Protein AF-A0A967NLH5-F1 (afdb_monomer)

pLDDT: mean 71.7, std 21.68, range [37.81, 95.25]

Foldseek 3Di:
DLPDPLSVLLVVLCVVLVHDSLVLLQVLCCVVVVDGDDSVVSVVQVVVCVVPVDHPPSSVVSSVVSVPDDPDPDDPPPSPPPPDDPPVVVVSVVVVVVVPPDDPDPPPDDDDDDDDD

Mean predicted aligned error: 14.58 Å

Structure (mmCIF, N/CA/C/O backbone):
data_AF-A0A967NLH5-F1
#
_entry.id   AF-A0A967NLH5-F1
#
loop_
_atom_site.group_PDB
_atom_site.id
_atom_site.type_symbol
_atom_site.label_atom_id
_atom_site.label_alt_id
_atom_site.label_comp_id
_atom_site.label_asym_id
_atom_site.label_entity_id
_atom_site.label_seq_id
_atom_site.pdbx_PDB_ins_code
_atom_site.Cartn_x
_atom_site.Cartn_y
_atom_site.Cartn_z
_atom_site.occupancy
_atom_site.B_iso_or_equiv
_atom_site.auth_seq_id
_atom_site.auth_comp_id
_atom_site.auth_asym_id
_atom_site.auth_atom_id
_atom_site.pdbx_PDB_model_num
ATOM 1 N N . MET A 1 1 ? -9.571 12.000 7.248 1.00 46.59 1 MET A N 1
ATOM 2 C CA . MET A 1 1 ? -10.353 12.172 6.001 1.00 46.59 1 MET A CA 1
ATOM 3 C C . MET A 1 1 ? -9.774 11.227 4.953 1.00 46.59 1 MET A C 1
ATOM 5 O O . MET A 1 1 ? -8.750 11.539 4.362 1.00 46.59 1 MET A O 1
ATOM 9 N N . TYR A 1 2 ? -10.350 10.031 4.809 1.00 51.06 2 TYR A N 1
ATOM 10 C CA . TYR A 1 2 ? -9.877 9.016 3.863 1.00 51.06 2 TYR A CA 1
ATOM 11 C C . TYR A 1 2 ? -10.188 9.467 2.432 1.00 51.06 2 TYR A C 1
ATOM 13 O O . TYR A 1 2 ? -11.354 9.648 2.089 1.00 51.06 2 TYR A O 1
ATOM 21 N N . ARG A 1 3 ? -9.151 9.705 1.623 1.00 64.62 3 ARG A N 1
ATOM 22 C CA . ARG A 1 3 ? -9.266 10.368 0.310 1.00 64.62 3 ARG A CA 1
ATOM 23 C C . ARG A 1 3 ? -9.940 9.524 -0.787 1.00 64.62 3 ARG A C 1
ATOM 25 O O . ARG A 1 3 ? -10.267 10.082 -1.827 1.00 64.62 3 ARG A O 1
ATOM 32 N N . SER A 1 4 ? -10.162 8.224 -0.578 1.00 82.81 4 SER A N 1
ATOM 33 C CA . SER A 1 4 ? -10.777 7.302 -1.548 1.00 82.81 4 SER A CA 1
ATOM 34 C C . SER A 1 4 ? -11.353 6.064 -0.846 1.00 82.81 4 SER A C 1
ATOM 36 O O . SER A 1 4 ? -10.850 5.672 0.209 1.00 82.81 4 SER A O 1
ATOM 38 N N . GLU A 1 5 ? -12.381 5.436 -1.427 1.00 88.19 5 GLU A N 1
ATOM 39 C CA . GLU A 1 5 ? -12.935 4.152 -0.954 1.00 88.19 5 GLU A CA 1
ATOM 40 C C . GLU A 1 5 ? -11.872 3.045 -0.943 1.00 88.19 5 GLU A C 1
ATOM 42 O O . GLU A 1 5 ? -11.814 2.249 -0.008 1.00 88.19 5 GLU A O 1
ATOM 47 N N . ASP A 1 6 ? -10.960 3.058 -1.919 1.00 90.69 6 ASP A N 1
ATOM 48 C CA . ASP A 1 6 ? -9.840 2.116 -1.965 1.00 90.69 6 ASP A CA 1
ATOM 49 C C . ASP A 1 6 ? -8.918 2.296 -0.745 1.00 90.69 6 ASP A C 1
ATOM 51 O O . ASP A 1 6 ? -8.533 1.318 -0.110 1.00 90.69 6 ASP A O 1
ATOM 55 N N . THR A 1 7 ? -8.614 3.544 -0.370 1.00 90.94 7 THR A N 1
ATOM 56 C CA . THR A 1 7 ? -7.789 3.860 0.810 1.00 90.94 7 THR A CA 1
ATOM 57 C C . THR A 1 7 ? -8.458 3.403 2.103 1.00 90.94 7 THR A C 1
ATOM 59 O O . THR A 1 7 ? -7.785 2.861 2.975 1.00 90.94 7 THR A O 1
ATOM 62 N N . LYS A 1 8 ? -9.783 3.569 2.233 1.00 91.62 8 LYS A N 1
ATOM 63 C CA . LYS A 1 8 ? -10.532 3.045 3.390 1.00 91.62 8 LYS A CA 1
ATOM 64 C C . LYS A 1 8 ? -10.427 1.527 3.470 1.00 91.62 8 LYS A C 1
ATOM 66 O O . LYS A 1 8 ? -10.109 1.000 4.529 1.00 91.62 8 LYS A O 1
ATOM 71 N N . ALA A 1 9 ? -10.666 0.834 2.357 1.00 92.00 9 ALA A N 1
ATOM 72 C CA . ALA A 1 9 ? -10.634 -0.622 2.319 1.00 92.00 9 ALA A CA 1
ATOM 73 C C . ALA A 1 9 ? -9.243 -1.173 2.666 1.00 92.00 9 ALA A C 1
ATOM 75 O O . ALA A 1 9 ? -9.140 -2.133 3.427 1.00 92.00 9 ALA A O 1
ATOM 76 N N . ILE A 1 10 ? -8.176 -0.553 2.151 1.00 93.81 10 ILE A N 1
ATOM 77 C CA . ILE A 1 10 ? -6.794 -0.944 2.464 1.00 93.81 10 ILE A CA 1
ATOM 78 C C . ILE A 1 10 ? -6.499 -0.752 3.949 1.00 93.81 10 ILE A C 1
ATOM 80 O O . ILE A 1 10 ? -5.998 -1.676 4.579 1.00 93.81 10 ILE A O 1
ATOM 84 N N . LEU A 1 11 ? -6.843 0.403 4.519 1.00 92.56 11 LEU A N 1
ATOM 85 C CA . LEU A 1 11 ? -6.569 0.701 5.925 1.00 92.56 11 LEU A CA 1
ATOM 86 C C . LEU A 1 11 ? -7.369 -0.188 6.886 1.00 92.56 11 LEU A C 1
ATOM 88 O O . LEU A 1 11 ? -6.801 -0.706 7.840 1.00 92.56 11 LEU A O 1
ATOM 92 N N . LEU A 1 12 ? -8.642 -0.462 6.591 1.00 91.25 12 LEU A N 1
ATOM 93 C CA . LEU A 1 12 ? -9.435 -1.426 7.363 1.00 91.25 12 LEU A CA 1
ATOM 94 C C . LEU A 1 12 ? -8.862 -2.846 7.265 1.00 91.25 12 LEU A C 1
ATOM 96 O O . LEU A 1 12 ? -8.849 -3.585 8.245 1.00 91.25 12 LEU A O 1
ATOM 100 N N . THR A 1 13 ? -8.368 -3.233 6.087 1.00 93.00 13 THR A N 1
ATOM 101 C CA . THR A 1 13 ? -7.714 -4.536 5.894 1.00 93.00 13 THR A CA 1
ATOM 102 C C . THR A 1 13 ? -6.399 -4.609 6.672 1.00 93.00 13 THR A C 1
ATOM 104 O O . THR A 1 13 ? -6.125 -5.618 7.317 1.00 93.00 13 THR A O 1
ATOM 107 N N . ALA A 1 14 ? -5.608 -3.535 6.648 1.00 93.00 14 ALA A N 1
ATOM 108 C CA . ALA A 1 14 ? -4.361 -3.390 7.390 1.00 93.00 14 ALA A CA 1
ATOM 109 C C . ALA A 1 14 ? -4.594 -3.524 8.905 1.00 93.00 14 ALA A C 1
ATOM 111 O O . ALA A 1 14 ? -3.966 -4.365 9.547 1.00 93.00 14 ALA A O 1
ATOM 112 N N . GLU A 1 15 ? -5.572 -2.796 9.457 1.00 91.69 15 GLU A N 1
ATOM 113 C CA . GLU A 1 15 ? -5.989 -2.932 10.861 1.00 91.69 15 GLU A CA 1
ATOM 114 C C . GLU A 1 15 ? -6.453 -4.354 11.189 1.00 91.69 15 GLU A C 1
ATOM 116 O O . GLU A 1 15 ? -5.995 -4.943 12.168 1.00 91.69 15 GLU A O 1
ATOM 121 N N . ARG A 1 16 ? -7.323 -4.935 10.354 1.00 89.62 16 ARG A N 1
ATOM 122 C CA . ARG A 1 16 ? -7.872 -6.281 10.572 1.00 89.62 16 ARG A CA 1
ATOM 123 C C . ARG A 1 16 ? -6.788 -7.360 10.606 1.00 89.62 16 ARG A C 1
ATOM 125 O O . ARG A 1 16 ? -6.890 -8.306 11.386 1.00 89.62 16 ARG A O 1
ATOM 132 N N . LEU A 1 17 ? -5.769 -7.236 9.758 1.00 88.88 17 LEU A N 1
ATOM 133 C CA . LEU A 1 17 ? -4.671 -8.200 9.665 1.00 88.88 17 LEU A CA 1
ATOM 134 C C . LEU A 1 17 ? -3.497 -7.880 10.603 1.00 88.88 17 LEU A C 1
ATOM 136 O O . LEU A 1 17 ? -2.624 -8.730 10.778 1.00 88.88 17 LEU A O 1
ATOM 140 N N . GLY A 1 18 ? -3.472 -6.692 11.216 1.00 90.50 18 GLY A N 1
ATOM 141 C CA . GLY A 1 18 ? -2.339 -6.215 12.010 1.00 90.50 18 GLY A CA 1
ATOM 142 C C . GLY A 1 18 ? -1.083 -5.991 11.163 1.00 90.50 18 GLY A C 1
ATOM 143 O O . GLY A 1 18 ? 0.013 -6.333 11.597 1.00 90.50 18 GLY A O 1
ATOM 144 N N . MET A 1 19 ? -1.258 -5.479 9.943 1.00 92.00 19 MET A N 1
ATOM 145 C CA . MET A 1 19 ? -0.201 -5.244 8.954 1.00 92.00 19 MET A CA 1
ATOM 146 C C . MET A 1 19 ? -0.192 -3.776 8.518 1.00 92.00 19 MET A C 1
ATOM 148 O O . MET A 1 19 ? -1.176 -3.062 8.689 1.00 92.00 19 MET A O 1
ATOM 152 N N . SER A 1 20 ? 0.899 -3.319 7.914 1.00 92.06 20 SER A N 1
ATOM 153 C CA . SER A 1 20 ? 0.976 -2.019 7.239 1.00 92.06 20 SER A CA 1
ATOM 154 C C . SER A 1 20 ? 0.267 -2.028 5.875 1.00 92.06 20 SER A C 1
ATOM 156 O O . SER A 1 20 ? 0.068 -3.075 5.257 1.00 92.06 20 SER A O 1
ATOM 158 N N . GLU A 1 21 ? -0.064 -0.846 5.339 1.00 92.25 21 GLU A N 1
ATOM 159 C CA . GLU A 1 21 ? -0.652 -0.729 3.991 1.00 92.25 21 GLU A CA 1
ATOM 160 C C . GLU A 1 21 ? 0.250 -1.346 2.908 1.00 92.25 21 GLU A C 1
ATOM 162 O O . GLU A 1 21 ? -0.236 -1.973 1.969 1.00 92.25 21 GLU A O 1
ATOM 167 N N . PHE A 1 22 ? 1.572 -1.210 3.043 1.00 92.81 22 PHE A N 1
ATOM 168 C CA . PHE A 1 22 ? 2.523 -1.798 2.100 1.00 92.81 22 PHE A CA 1
ATOM 169 C C . PHE A 1 22 ? 2.524 -3.333 2.1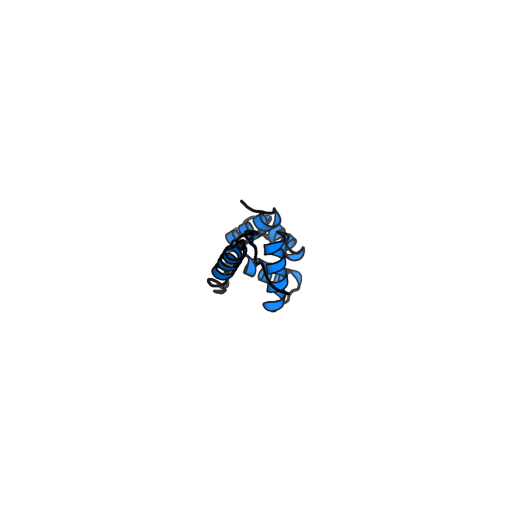69 1.00 92.81 22 PHE A C 1
ATOM 171 O O . PHE A 1 22 ? 2.600 -4.020 1.148 1.00 92.81 22 PHE A O 1
ATOM 178 N N . GLU A 1 23 ? 2.379 -3.895 3.366 1.00 92.81 23 GLU A N 1
ATOM 179 C CA . GLU A 1 23 ? 2.259 -5.340 3.553 1.00 92.81 23 GLU A CA 1
ATOM 180 C C . GLU A 1 23 ? 0.947 -5.888 2.999 1.00 92.81 23 GLU A C 1
ATOM 182 O O . GLU A 1 23 ? 0.955 -6.982 2.438 1.00 92.81 23 GLU A O 1
ATOM 187 N N . VAL A 1 24 ? -0.145 -5.115 3.037 1.00 94.31 24 VAL A N 1
ATOM 188 C CA . VAL A 1 24 ? -1.387 -5.468 2.327 1.00 94.31 24 VAL A CA 1
ATOM 189 C C . VAL A 1 24 ? -1.130 -5.601 0.823 1.00 94.31 24 VAL A C 1
ATOM 191 O O . VAL A 1 24 ? -1.619 -6.545 0.205 1.00 94.31 24 VAL A O 1
ATOM 194 N N . PHE A 1 25 ? -0.312 -4.729 0.223 1.00 95.06 25 PHE A N 1
ATOM 195 C CA . PHE A 1 25 ? 0.081 -4.864 -1.187 1.00 95.06 25 PHE A CA 1
ATOM 196 C C . PHE A 1 25 ? 0.924 -6.126 -1.418 1.00 95.06 25 PHE A C 1
ATOM 198 O O . PHE A 1 25 ? 0.689 -6.864 -2.372 1.00 95.06 25 PHE A O 1
ATOM 205 N N . SER A 1 26 ? 1.877 -6.423 -0.539 1.00 93.56 26 SER A N 1
ATOM 206 C CA . SER A 1 26 ? 2.680 -7.648 -0.644 1.00 93.56 26 SER A CA 1
ATOM 207 C C . SER A 1 26 ? 1.824 -8.919 -0.519 1.00 93.56 26 SER A C 1
ATOM 209 O O . SER A 1 26 ? 1.939 -9.843 -1.331 1.00 93.56 26 SER A O 1
ATOM 211 N N . ALA A 1 27 ? 0.906 -8.943 0.449 1.00 92.06 27 ALA A N 1
ATOM 212 C CA . ALA A 1 27 ? -0.016 -10.048 0.682 1.00 92.06 27 ALA A CA 1
ATOM 213 C C . ALA A 1 27 ? -0.981 -10.238 -0.495 1.00 92.06 27 ALA A C 1
ATOM 215 O O . ALA A 1 27 ? -1.133 -11.361 -0.980 1.00 92.06 27 ALA A O 1
ATOM 216 N N . ALA A 1 28 ? -1.564 -9.149 -0.999 1.00 94.00 28 ALA A N 1
ATOM 217 C CA . ALA A 1 28 ? -2.458 -9.177 -2.148 1.00 94.00 28 ALA A CA 1
ATOM 218 C C . ALA A 1 28 ? -1.741 -9.638 -3.426 1.00 94.00 28 ALA A C 1
ATOM 220 O O . ALA A 1 28 ? -2.297 -10.432 -4.183 1.00 94.00 28 ALA A O 1
ATOM 221 N N . TYR A 1 29 ? -0.495 -9.206 -3.647 1.00 93.50 29 TYR A N 1
ATOM 222 C CA . TYR A 1 29 ? 0.305 -9.665 -4.784 1.00 93.50 29 TYR A CA 1
ATOM 223 C C . TYR A 1 29 ? 0.559 -11.170 -4.705 1.00 93.50 29 TYR A C 1
ATOM 225 O O . TYR A 1 29 ? 0.326 -11.888 -5.674 1.00 93.50 29 TYR A O 1
ATOM 233 N N . ARG A 1 30 ? 0.971 -11.669 -3.534 1.00 90.50 30 ARG A N 1
ATOM 234 C CA . ARG A 1 30 ? 1.198 -13.105 -3.327 1.00 90.50 30 ARG A CA 1
ATOM 235 C C . ARG A 1 30 ? -0.080 -13.923 -3.488 1.00 90.50 30 ARG A C 1
ATOM 237 O O . ARG A 1 30 ? -0.029 -15.008 -4.054 1.00 90.50 30 ARG A O 1
ATOM 244 N N . ALA A 1 31 ? -1.210 -13.416 -3.003 1.00 89.19 31 ALA A N 1
ATOM 245 C CA . ALA A 1 31 ? -2.503 -14.078 -3.150 1.00 89.19 31 ALA A CA 1
ATOM 246 C C . ALA A 1 31 ? -2.958 -14.146 -4.616 1.00 89.19 31 ALA A C 1
ATOM 248 O O . ALA A 1 31 ? -3.592 -15.119 -5.007 1.00 89.19 31 ALA A O 1
ATOM 249 N N . TRP A 1 32 ? -2.626 -13.130 -5.418 1.00 90.62 32 TRP A N 1
ATOM 250 C CA . TRP A 1 32 ? -3.057 -13.036 -6.811 1.00 90.62 32 TRP A CA 1
ATOM 251 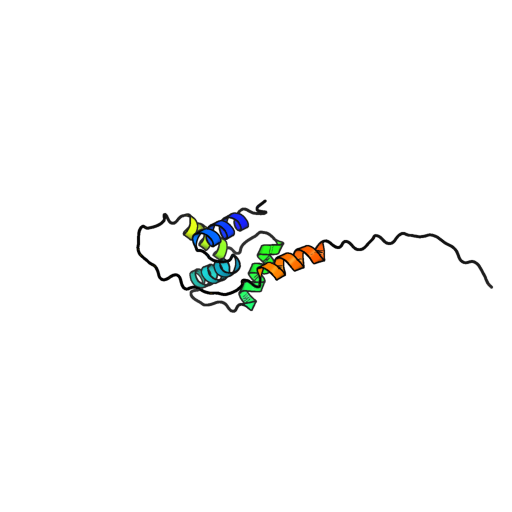C C . TRP A 1 32 ? -2.135 -13.767 -7.793 1.00 90.62 32 TRP A C 1
ATOM 253 O O . TRP A 1 32 ? -2.606 -14.459 -8.689 1.00 90.62 32 TRP A O 1
ATOM 263 N N . PHE A 1 33 ? -0.822 -13.592 -7.650 1.00 88.00 33 PHE A N 1
ATOM 264 C CA . PHE A 1 33 ? 0.179 -14.117 -8.584 1.00 88.00 33 PHE A CA 1
ATOM 265 C C . PHE A 1 33 ? 0.833 -15.415 -8.102 1.00 88.00 33 PHE A C 1
ATOM 267 O O . PHE A 1 33 ? 1.644 -15.980 -8.822 1.00 88.00 33 PHE A O 1
ATOM 274 N N . HIS A 1 34 ? 0.516 -15.878 -6.887 1.00 87.75 34 HIS A N 1
ATOM 275 C CA . HIS A 1 34 ? 1.148 -17.036 -6.240 1.00 87.75 34 HIS A CA 1
ATOM 276 C C . HIS A 1 34 ? 2.677 -16.923 -6.086 1.00 87.75 34 HIS A C 1
ATOM 278 O O . HIS A 1 34 ? 3.361 -17.907 -5.814 1.00 87.75 34 HIS A O 1
ATOM 284 N N . GLU A 1 35 ? 3.213 -15.704 -6.180 1.00 85.94 35 GLU A N 1
ATOM 285 C CA . GLU A 1 35 ? 4.642 -15.406 -6.132 1.00 85.94 35 GLU A CA 1
ATOM 286 C C . GLU A 1 35 ? 4.955 -14.302 -5.119 1.00 85.94 35 GLU A C 1
ATOM 288 O O . GLU A 1 35 ? 4.127 -13.440 -4.812 1.00 85.94 35 GLU A O 1
ATOM 293 N N . ARG A 1 36 ? 6.187 -14.296 -4.598 1.00 85.38 36 ARG A N 1
ATOM 294 C CA . ARG A 1 36 ? 6.679 -13.175 -3.790 1.00 85.38 36 ARG A CA 1
ATOM 295 C C . ARG A 1 36 ? 7.168 -12.076 -4.723 1.00 85.38 36 ARG A C 1
ATOM 297 O O . ARG A 1 36 ? 8.114 -12.281 -5.475 1.00 85.38 36 ARG A O 1
ATOM 304 N N . ALA A 1 37 ? 6.554 -10.903 -4.640 1.00 83.31 37 ALA A N 1
ATOM 305 C CA . ALA A 1 37 ? 7.003 -9.757 -5.412 1.00 83.31 37 ALA A CA 1
ATOM 306 C C . ALA A 1 37 ? 8.362 -9.234 -4.914 1.00 83.31 37 ALA A C 1
ATOM 308 O O . ALA A 1 37 ? 8.636 -9.209 -3.712 1.00 83.31 37 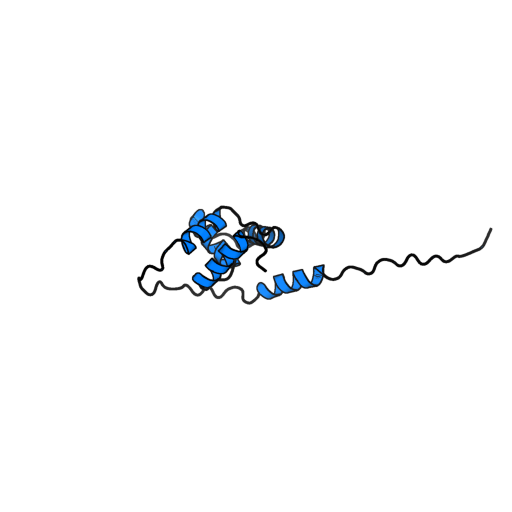ALA A O 1
ATOM 309 N N . ALA A 1 38 ? 9.171 -8.723 -5.842 1.00 84.19 38 ALA A N 1
ATOM 310 C CA . ALA A 1 38 ? 10.316 -7.888 -5.501 1.00 84.19 38 ALA A CA 1
ATOM 311 C C . ALA A 1 38 ? 9.836 -6.530 -4.954 1.00 84.19 38 ALA A C 1
ATOM 313 O O . ALA A 1 38 ? 8.953 -5.900 -5.543 1.00 84.19 38 ALA A O 1
ATOM 314 N N . THR A 1 39 ? 10.453 -6.043 -3.873 1.00 82.88 39 THR A N 1
ATOM 315 C CA . THR A 1 39 ? 10.067 -4.792 -3.190 1.00 82.88 39 THR A CA 1
ATOM 316 C C . THR A 1 39 ? 9.971 -3.603 -4.147 1.00 82.88 39 THR A C 1
ATOM 318 O O . THR A 1 39 ? 8.961 -2.906 -4.146 1.00 82.88 39 THR A O 1
ATOM 321 N N . ALA A 1 40 ? 10.951 -3.437 -5.042 1.00 82.25 40 ALA A N 1
ATOM 322 C CA . ALA A 1 40 ? 10.971 -2.349 -6.025 1.00 82.25 40 ALA A CA 1
ATOM 323 C C . ALA A 1 40 ? 9.764 -2.370 -6.984 1.00 82.25 40 ALA A C 1
ATOM 325 O O . ALA A 1 40 ? 9.284 -1.326 -7.426 1.00 82.25 40 ALA A O 1
ATOM 326 N N . SER A 1 41 ? 9.240 -3.560 -7.301 1.00 86.12 41 SER A N 1
ATOM 327 C CA . SER A 1 41 ? 8.054 -3.687 -8.155 1.00 86.12 41 SER A CA 1
ATOM 328 C C . SER A 1 41 ? 6.787 -3.266 -7.411 1.00 86.12 41 SER A C 1
ATOM 330 O O . SER A 1 41 ? 5.947 -2.575 -7.985 1.00 86.12 41 SER A O 1
ATOM 332 N N . LEU A 1 42 ? 6.661 -3.632 -6.131 1.00 90.94 42 LEU A N 1
ATOM 333 C CA . LEU A 1 42 ? 5.533 -3.222 -5.287 1.00 90.94 42 LEU A CA 1
ATOM 334 C C . LEU A 1 42 ? 5.547 -1.730 -4.983 1.00 90.94 42 LEU A C 1
ATOM 336 O O . LEU A 1 42 ? 4.492 -1.099 -5.021 1.00 90.94 42 LEU A O 1
ATOM 340 N N . GLU A 1 43 ? 6.726 -1.163 -4.741 1.00 91.50 43 GLU A N 1
ATOM 341 C CA . GLU A 1 43 ? 6.897 0.259 -4.456 1.00 91.50 43 GLU A CA 1
ATOM 342 C C . GLU A 1 43 ? 6.321 1.128 -5.576 1.00 91.50 43 GLU A C 1
ATOM 344 O O . GLU A 1 43 ? 5.575 2.066 -5.302 1.00 91.50 43 GLU A O 1
ATOM 349 N N . ARG A 1 44 ? 6.543 0.758 -6.844 1.00 91.31 44 ARG A N 1
ATOM 350 C CA . ARG A 1 44 ? 5.949 1.468 -7.987 1.00 91.31 44 ARG A CA 1
ATOM 351 C C . ARG A 1 44 ? 4.420 1.533 -7.906 1.00 91.31 44 ARG A C 1
ATOM 353 O O . ARG A 1 44 ? 3.839 2.588 -8.165 1.00 91.31 44 ARG A O 1
ATOM 360 N N . TYR A 1 45 ? 3.763 0.424 -7.564 1.00 93.19 45 TYR A N 1
ATOM 361 C CA . TYR A 1 45 ? 2.305 0.388 -7.417 1.00 93.19 45 TYR A CA 1
ATOM 362 C C . TYR A 1 45 ? 1.837 1.151 -6.179 1.00 93.19 45 TYR A C 1
ATOM 364 O O . TYR A 1 45 ? 0.828 1.852 -6.236 1.00 93.19 45 TYR A O 1
ATOM 372 N N . PHE A 1 46 ? 2.576 1.034 -5.078 1.00 92.12 46 PHE A N 1
ATOM 373 C CA . PHE A 1 46 ? 2.247 1.675 -3.814 1.00 92.12 46 PHE A CA 1
ATOM 374 C C . PHE A 1 46 ? 2.362 3.200 -3.900 1.00 92.12 46 PHE A C 1
ATOM 376 O O . PHE A 1 46 ? 1.427 3.910 -3.543 1.00 92.12 46 PHE A O 1
ATOM 383 N N . VAL A 1 47 ? 3.446 3.718 -4.481 1.00 91.69 47 VAL A N 1
ATOM 384 C C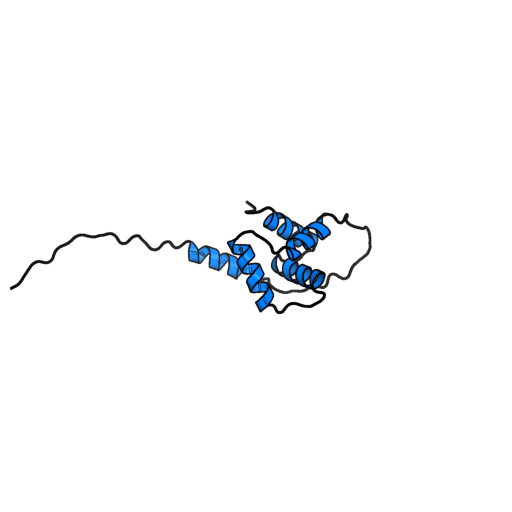A . VAL A 1 47 ? 3.625 5.154 -4.730 1.00 91.69 47 VAL A CA 1
ATOM 385 C C . VAL A 1 47 ? 2.521 5.682 -5.648 1.00 91.69 47 VAL A C 1
ATOM 387 O O . VAL A 1 47 ? 1.901 6.701 -5.343 1.00 91.69 47 VAL A O 1
ATOM 390 N N . ALA A 1 48 ? 2.200 4.971 -6.735 1.00 90.31 48 ALA A N 1
ATOM 391 C CA . ALA A 1 48 ? 1.093 5.354 -7.612 1.00 90.31 48 ALA A CA 1
ATOM 392 C C . ALA A 1 48 ? -0.255 5.403 -6.866 1.00 90.31 48 ALA A C 1
ATOM 394 O O . ALA A 1 48 ? -1.060 6.303 -7.119 1.00 90.31 48 ALA A O 1
ATOM 395 N N . TYR A 1 49 ? -0.486 4.480 -5.930 1.00 91.88 49 TYR A N 1
ATOM 396 C CA . TYR A 1 49 ? -1.647 4.500 -5.042 1.00 91.88 49 TYR A CA 1
ATOM 397 C C . TYR A 1 49 ? -1.642 5.724 -4.115 1.00 91.88 49 TYR A C 1
ATOM 399 O O . TYR A 1 49 ? -2.660 6.411 -4.048 1.00 91.88 49 TYR A O 1
ATOM 407 N N . LEU A 1 50 ? -0.520 6.055 -3.470 1.00 89.25 50 LEU A N 1
ATOM 408 C CA . LEU A 1 50 ? -0.426 7.212 -2.567 1.00 89.25 50 LEU A CA 1
ATOM 409 C C . LEU A 1 50 ? -0.750 8.536 -3.275 1.00 89.25 50 LEU A C 1
ATOM 411 O O . LEU A 1 50 ? -1.423 9.395 -2.704 1.00 89.25 50 LEU A O 1
ATOM 415 N N . PHE A 1 51 ? -0.312 8.695 -4.527 1.00 87.44 51 PHE A N 1
ATOM 416 C CA . PHE A 1 51 ? -0.582 9.905 -5.309 1.00 87.44 51 PHE A CA 1
ATOM 417 C C . PHE A 1 51 ? -2.020 9.980 -5.831 1.00 87.44 51 PHE A C 1
ATOM 419 O O . PHE A 1 51 ? -2.625 11.051 -5.809 1.00 87.44 51 PHE A O 1
ATOM 426 N N . ASN A 1 52 ? -2.572 8.863 -6.312 1.00 88.94 52 ASN A N 1
ATOM 427 C CA . ASN A 1 52 ? -3.852 8.866 -7.029 1.00 88.94 52 ASN A CA 1
ATOM 428 C C . ASN A 1 52 ? -5.047 8.416 -6.174 1.00 88.94 52 ASN A C 1
ATOM 430 O O . ASN A 1 52 ? -6.190 8.517 -6.620 1.00 88.94 52 ASN A O 1
ATOM 434 N N . GLY A 1 53 ? -4.804 7.865 -4.982 1.00 88.81 53 GLY A N 1
ATOM 435 C CA . GLY A 1 53 ? -5.826 7.258 -4.125 1.00 88.81 53 GLY A CA 1
ATOM 436 C C . GLY A 1 53 ? -6.522 6.046 -4.754 1.00 88.81 53 GLY A C 1
ATOM 437 O O . GLY A 1 53 ? -7.613 5.678 -4.325 1.00 88.81 53 GLY A O 1
ATOM 438 N N . ARG A 1 54 ? -5.944 5.447 -5.802 1.00 91.75 54 ARG A N 1
ATOM 439 C CA . ARG A 1 54 ? -6.514 4.298 -6.517 1.00 91.75 54 ARG A CA 1
ATOM 440 C C . ARG A 1 54 ? -5.617 3.092 -6.361 1.00 91.75 54 ARG A C 1
ATOM 442 O O . ARG A 1 54 ? -4.443 3.141 -6.726 1.00 91.75 54 ARG A O 1
ATOM 449 N N . ALA A 1 55 ? -6.187 2.018 -5.843 1.00 92.88 55 ALA A N 1
ATOM 450 C CA . ALA A 1 55 ? -5.467 0.776 -5.658 1.00 92.88 55 ALA A CA 1
ATOM 451 C C . ALA A 1 55 ? -5.517 -0.079 -6.939 1.00 92.88 55 ALA A C 1
ATOM 453 O O . ALA A 1 55 ? -6.516 -0.052 -7.669 1.00 92.88 55 ALA A O 1
ATOM 454 N N . PRO A 1 56 ? -4.471 -0.868 -7.232 1.00 93.50 56 PRO A N 1
ATOM 455 C CA . PRO A 1 56 ? -4.525 -1.872 -8.289 1.00 93.50 56 PRO A CA 1
ATOM 456 C C . PRO A 1 56 ? -5.679 -2.863 -8.086 1.00 93.50 56 PRO A C 1
ATOM 458 O O . PRO A 1 56 ? -6.066 -3.163 -6.957 1.00 93.50 56 PRO A O 1
ATOM 461 N N . PHE A 1 57 ? -6.210 -3.421 -9.178 1.00 93.25 57 PHE A N 1
ATOM 462 C CA . PHE A 1 57 ? -7.374 -4.316 -9.127 1.00 93.25 57 PHE A CA 1
ATOM 463 C C . PHE A 1 57 ? -7.166 -5.532 -8.207 1.00 93.25 57 PHE A C 1
ATOM 465 O O . PHE A 1 57 ? -8.094 -5.920 -7.504 1.00 93.25 57 PHE A O 1
ATOM 472 N N . TRP A 1 58 ? -5.953 -6.090 -8.163 1.00 93.12 58 TRP A N 1
ATOM 473 C CA . TRP A 1 58 ? -5.609 -7.229 -7.310 1.00 93.12 58 TRP A CA 1
ATOM 474 C C . TRP A 1 58 ? -5.612 -6.858 -5.817 1.00 93.12 58 TRP A C 1
ATOM 476 O O . TRP A 1 58 ? -6.071 -7.652 -5.000 1.00 93.12 58 TRP A O 1
ATOM 486 N N . VAL A 1 59 ? -5.224 -5.625 -5.457 1.00 95.25 59 VAL A N 1
ATOM 487 C CA . VAL A 1 59 ? -5.365 -5.106 -4.082 1.00 95.25 59 VAL A CA 1
ATOM 488 C C . VAL A 1 59 ? -6.837 -4.952 -3.725 1.00 95.25 59 VAL A C 1
ATOM 490 O O . VAL A 1 59 ? -7.261 -5.408 -2.672 1.00 95.25 59 VAL A O 1
ATOM 493 N N . ARG A 1 60 ? -7.634 -4.348 -4.615 1.00 93.44 60 ARG A N 1
ATOM 494 C CA . ARG A 1 60 ? -9.075 -4.129 -4.388 1.00 93.44 60 ARG A CA 1
ATOM 495 C C . ARG A 1 60 ? -9.832 -5.445 -4.235 1.00 93.44 60 ARG A C 1
ATOM 497 O O . ARG A 1 60 ? -10.757 -5.543 -3.435 1.00 93.44 60 ARG A O 1
ATOM 504 N N . HIS A 1 61 ? -9.444 -6.454 -5.011 1.00 90.75 61 HIS A N 1
ATOM 505 C CA . HIS A 1 61 ? -9.988 -7.796 -4.877 1.00 90.75 61 HIS A CA 1
ATOM 506 C C . HIS A 1 61 ? -9.633 -8.397 -3.515 1.00 90.75 61 HIS A C 1
ATOM 508 O O . HIS A 1 61 ? -10.523 -8.870 -2.816 1.00 90.75 61 HIS A O 1
ATOM 514 N N . PHE A 1 62 ? -8.356 -8.332 -3.129 1.00 92.94 62 PHE A N 1
ATOM 515 C CA . PHE A 1 62 ? -7.876 -8.852 -1.853 1.00 92.94 62 PHE A CA 1
ATOM 516 C C . PHE A 1 62 ? -8.583 -8.205 -0.657 1.00 92.94 62 PHE A C 1
ATOM 518 O O . PHE A 1 62 ? -9.163 -8.918 0.155 1.00 92.94 62 PHE A O 1
ATOM 525 N N . THR A 1 63 ? -8.625 -6.871 -0.588 1.00 93.75 63 THR A N 1
ATOM 526 C CA . THR A 1 63 ? -9.278 -6.154 0.520 1.00 93.75 63 THR A CA 1
ATOM 527 C C . THR A 1 63 ? -10.766 -6.477 0.604 1.00 93.75 63 THR A C 1
ATOM 529 O O . THR A 1 63 ? -11.287 -6.700 1.692 1.00 93.75 63 THR A O 1
ATOM 532 N N . ARG A 1 64 ? -11.461 -6.585 -0.535 1.00 90.75 64 ARG A N 1
ATOM 533 C CA . ARG A 1 64 ? -12.870 -6.995 -0.557 1.00 90.75 64 ARG A CA 1
ATOM 534 C C . ARG A 1 64 ? -13.058 -8.409 -0.009 1.00 90.75 64 ARG A C 1
ATOM 536 O O . ARG A 1 64 ? -13.958 -8.607 0.796 1.00 90.75 64 ARG A O 1
ATOM 543 N N . SER A 1 65 ? -12.229 -9.369 -0.416 1.00 88.88 65 SER A N 1
ATOM 544 C CA . SER A 1 65 ? -12.312 -10.742 0.096 1.00 88.88 65 SER A CA 1
ATOM 545 C C . SER A 1 65 ? -12.033 -10.805 1.598 1.00 88.88 65 SER A C 1
ATOM 547 O O . SER A 1 65 ? -12.810 -11.408 2.328 1.00 88.88 65 SER A O 1
ATOM 549 N N . THR A 1 66 ? -10.991 -10.120 2.075 1.00 89.62 66 THR A N 1
ATOM 550 C CA . THR A 1 66 ? -10.622 -10.110 3.499 1.00 89.62 66 THR A CA 1
ATOM 551 C C . THR A 1 66 ? -11.656 -9.409 4.378 1.00 89.62 66 THR A C 1
ATOM 553 O O . THR A 1 66 ? -11.844 -9.793 5.528 1.00 89.62 66 THR A O 1
ATOM 556 N N . LEU A 1 67 ? -12.327 -8.371 3.871 1.00 88.19 67 LEU A N 1
ATOM 557 C CA . LEU A 1 67 ? -13.357 -7.652 4.625 1.00 88.19 67 LEU A CA 1
ATOM 558 C C . LEU A 1 67 ? -14.714 -8.367 4.615 1.00 88.19 67 LEU A C 1
ATOM 560 O O . LEU A 1 67 ? -15.454 -8.218 5.581 1.00 88.19 67 LEU A O 1
ATOM 564 N N . LEU A 1 68 ? -15.028 -9.128 3.560 1.00 85.69 68 LEU A N 1
ATOM 565 C CA . LEU A 1 68 ? -16.253 -9.936 3.465 1.00 85.69 68 LEU A CA 1
ATOM 566 C C . LEU A 1 68 ? -16.180 -11.246 4.250 1.00 85.69 68 LEU A C 1
ATOM 568 O O . LEU A 1 68 ? -17.221 -11.813 4.566 1.00 85.69 68 LEU A O 1
ATOM 572 N N . GLU A 1 69 ? -14.979 -11.746 4.536 1.00 75.38 69 GLU A N 1
ATOM 573 C CA . GLU A 1 69 ? -14.820 -12.900 5.411 1.00 75.38 69 GLU A CA 1
ATOM 574 C C . GLU A 1 69 ? -15.378 -12.535 6.793 1.00 75.38 69 GLU A C 1
ATOM 576 O O . GLU A 1 69 ? -14.929 -11.576 7.421 1.00 75.38 69 GLU A O 1
ATOM 581 N N . GLU A 1 70 ? -16.369 -13.272 7.285 1.00 56.06 70 GLU A N 1
ATOM 582 C CA . GLU A 1 70 ? -16.703 -13.250 8.710 1.00 56.06 70 GLU A CA 1
ATOM 583 C C . GLU A 1 70 ? -15.485 -13.792 9.474 1.00 56.06 70 GLU A C 1
ATOM 585 O O . GLU A 1 70 ? -14.770 -14.645 8.937 1.00 56.06 70 GLU A O 1
ATOM 590 N N . PRO A 1 71 ? -15.168 -13.302 10.685 1.00 51.69 71 PRO A N 1
ATOM 591 C CA . PRO A 1 71 ? -14.099 -13.890 11.477 1.00 51.69 71 PRO A CA 1
ATOM 592 C C . PRO A 1 71 ? -14.483 -15.339 11.801 1.00 51.69 71 PRO A C 1
ATOM 594 O O . PRO A 1 71 ? -15.197 -15.601 12.767 1.00 51.69 71 PRO A O 1
ATOM 597 N N . ALA A 1 72 ? -14.033 -16.281 10.970 1.00 46.53 72 ALA A N 1
ATOM 598 C CA . ALA A 1 72 ? -14.157 -17.699 11.242 1.00 46.53 72 ALA A CA 1
ATOM 599 C C . ALA A 1 72 ? -13.526 -17.946 12.614 1.00 46.53 72 ALA A C 1
ATOM 601 O O . ALA A 1 72 ? -12.384 -17.552 12.870 1.00 46.53 72 ALA A O 1
ATOM 602 N N . SER A 1 73 ? -14.295 -18.533 13.527 1.00 48.84 73 SER A N 1
ATOM 603 C CA . SER A 1 73 ? -13.839 -18.886 14.865 1.00 48.84 73 SER A CA 1
ATOM 604 C C . SER A 1 73 ? -12.856 -20.059 14.786 1.00 48.84 73 SER A C 1
ATOM 606 O O . SER A 1 73 ? -13.185 -21.167 15.193 1.00 48.84 73 SER A O 1
ATOM 608 N N . GLU A 1 74 ? -11.665 -19.866 14.226 1.00 43.31 74 GLU A N 1
ATOM 609 C CA . GLU A 1 74 ? -10.713 -20.958 14.024 1.00 43.31 74 GLU A CA 1
ATOM 610 C C . GLU A 1 74 ? -9.270 -20.515 14.288 1.00 43.31 74 GLU A C 1
ATOM 612 O O . GLU A 1 74 ? -8.591 -19.974 13.424 1.00 43.31 74 GLU A O 1
ATOM 617 N N . GLY A 1 75 ? -8.818 -20.817 15.512 1.00 48.09 75 GLY A N 1
ATOM 618 C CA . GLY A 1 75 ? -7.446 -21.217 15.846 1.00 48.09 75 GLY A CA 1
ATOM 619 C C . GLY A 1 75 ? -6.325 -20.170 15.735 1.00 48.09 75 GLY A C 1
ATOM 620 O O . GLY A 1 75 ? -6.425 -19.182 15.014 1.00 48.09 75 GLY A O 1
ATOM 621 N N . PRO A 1 76 ? -5.198 -20.369 16.446 1.00 41.94 76 PRO A N 1
ATOM 622 C CA . PRO A 1 76 ? -4.033 -19.504 16.332 1.00 41.94 76 PRO A CA 1
ATOM 623 C C . PRO A 1 76 ? -3.340 -19.774 14.990 1.00 41.94 76 PRO A C 1
ATOM 625 O O . PRO A 1 76 ? -2.357 -20.509 14.913 1.00 41.94 76 PRO A O 1
ATOM 628 N N . VAL A 1 77 ? -3.855 -19.189 13.907 1.00 48.66 77 VAL A N 1
ATOM 629 C CA . VAL A 1 77 ? -3.108 -19.078 12.653 1.00 48.66 77 VAL A CA 1
ATOM 630 C C . VAL A 1 77 ? -1.854 -18.283 12.979 1.00 48.66 77 VAL A C 1
ATOM 632 O O . VAL A 1 77 ? -1.935 -17.131 13.408 1.00 48.66 77 VAL A O 1
ATOM 635 N N . ALA A 1 78 ? -0.701 -18.936 12.841 1.00 43.97 78 ALA A N 1
ATOM 636 C CA . ALA A 1 78 ? 0.610 -18.366 13.086 1.00 43.97 78 ALA A CA 1
ATOM 637 C C . ALA A 1 78 ? 0.759 -17.065 12.284 1.00 43.97 78 ALA A C 1
ATOM 639 O O . ALA A 1 78 ? 1.083 -17.074 11.095 1.00 43.97 78 ALA A O 1
ATOM 640 N N . ARG A 1 79 ? 0.477 -15.935 12.945 1.00 44.59 79 ARG A N 1
ATOM 641 C CA . ARG A 1 79 ? 0.764 -14.592 12.452 1.00 44.59 79 ARG A CA 1
ATOM 642 C C . ARG A 1 79 ? 2.271 -14.523 12.299 1.00 44.59 79 ARG A C 1
ATOM 644 O O . ARG A 1 79 ? 2.989 -14.361 13.280 1.00 44.59 79 ARG A O 1
ATOM 651 N N . GLY A 1 80 ? 2.745 -14.701 11.071 1.00 40.25 80 GLY A N 1
ATOM 652 C CA . GLY A 1 80 ? 4.115 -14.376 10.723 1.00 40.25 80 GLY A CA 1
ATOM 653 C C . GLY A 1 80 ? 4.319 -12.896 11.008 1.00 40.25 80 GLY A C 1
ATOM 654 O O . GLY A 1 80 ? 3.841 -12.055 10.253 1.00 40.25 80 GLY A O 1
ATOM 655 N N . THR A 1 81 ? 4.983 -12.590 12.117 1.00 39.84 81 THR A N 1
ATOM 656 C CA . THR A 1 81 ? 5.512 -11.271 12.443 1.00 39.84 81 THR A CA 1
ATOM 657 C C . THR A 1 81 ? 6.573 -10.926 11.407 1.00 39.84 81 THR A C 1
ATOM 659 O O . THR A 1 81 ? 7.764 -11.176 11.584 1.00 39.84 81 THR A O 1
ATOM 662 N N . VAL A 1 82 ? 6.141 -10.360 10.285 1.00 39.62 82 VAL A N 1
ATOM 663 C CA . VAL A 1 82 ? 7.032 -9.584 9.431 1.00 39.62 82 VAL A CA 1
ATOM 664 C C . VAL A 1 82 ? 7.197 -8.228 10.103 1.00 39.62 82 VAL A C 1
ATOM 666 O O . VAL A 1 82 ? 6.441 -7.292 9.911 1.00 39.62 82 VAL A O 1
ATOM 669 N N . ASN A 1 83 ? 8.190 -8.158 10.985 1.00 37.81 83 ASN A N 1
ATOM 670 C CA . ASN A 1 83 ? 8.746 -6.897 11.445 1.00 37.81 83 ASN A CA 1
ATOM 671 C C . ASN A 1 83 ? 9.460 -6.264 10.242 1.00 37.81 83 ASN A C 1
ATOM 673 O O . ASN A 1 83 ? 10.650 -6.492 10.019 1.00 37.81 83 ASN A O 1
ATOM 677 N N . ALA A 1 84 ? 8.730 -5.526 9.417 1.00 40.47 84 ALA A N 1
ATOM 678 C CA . ALA A 1 84 ? 9.325 -4.674 8.407 1.00 40.47 84 ALA A CA 1
ATOM 679 C C . ALA A 1 84 ? 8.524 -3.378 8.326 1.00 40.47 84 ALA A C 1
ATOM 681 O O . ALA A 1 84 ? 7.320 -3.386 8.111 1.00 40.47 84 ALA A O 1
ATOM 682 N N . CYS A 1 85 ? 9.246 -2.266 8.448 1.00 39.41 85 CYS A N 1
ATOM 683 C CA . CYS A 1 85 ? 8.793 -0.920 8.106 1.00 39.41 85 CYS A CA 1
ATOM 684 C C . CYS A 1 85 ? 8.061 -0.128 9.204 1.00 39.41 85 CYS A C 1
ATOM 686 O O . CYS A 1 85 ? 7.063 0.534 8.936 1.00 39.41 85 CYS A O 1
ATOM 688 N N . ALA A 1 86 ? 8.671 -0.024 10.389 1.00 39.62 86 ALA A N 1
ATOM 689 C CA . ALA A 1 86 ? 8.525 1.196 11.196 1.00 39.62 86 ALA A CA 1
ATOM 690 C C . ALA A 1 86 ? 9.168 2.434 10.514 1.00 39.62 86 ALA A C 1
ATOM 692 O O . ALA A 1 86 ? 8.895 3.559 10.904 1.00 39.62 86 ALA A O 1
ATOM 693 N N . GLU A 1 87 ? 9.974 2.242 9.459 1.00 40.28 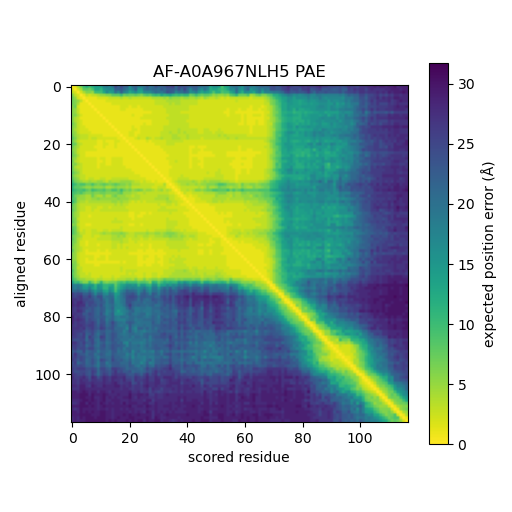87 GLU A N 1
ATOM 694 C CA . GLU A 1 87 ? 10.770 3.313 8.831 1.00 40.28 87 GLU A CA 1
ATOM 695 C C . GLU A 1 87 ? 10.136 3.950 7.574 1.00 40.28 87 GLU A C 1
ATOM 697 O O . GLU A 1 87 ? 10.578 5.003 7.126 1.00 40.28 87 GLU A O 1
ATOM 702 N N . ILE A 1 88 ? 9.081 3.362 6.986 1.00 45.47 88 ILE A N 1
ATOM 703 C CA . ILE A 1 88 ? 8.461 3.911 5.754 1.00 45.47 88 ILE A CA 1
ATOM 704 C C . ILE A 1 88 ? 7.446 5.022 6.065 1.00 45.47 88 ILE A C 1
ATOM 706 O O . ILE A 1 88 ? 7.250 5.930 5.251 1.00 45.47 88 ILE A O 1
ATOM 710 N N . VAL A 1 89 ? 6.829 4.999 7.251 1.00 48.03 89 VAL A N 1
ATOM 711 C CA . VAL A 1 89 ? 5.834 6.009 7.650 1.00 48.03 89 VAL A CA 1
ATOM 712 C C . VAL A 1 89 ? 6.477 7.401 7.753 1.00 48.03 89 VAL A C 1
ATOM 714 O O . VAL A 1 89 ? 5.875 8.380 7.308 1.00 48.03 89 VAL A O 1
ATOM 717 N N . ASP A 1 90 ? 7.735 7.488 8.199 1.00 49.91 90 ASP A N 1
ATOM 718 C CA . ASP A 1 90 ? 8.493 8.746 8.238 1.00 49.91 90 ASP A CA 1
ATOM 719 C C . ASP A 1 90 ? 8.788 9.307 6.841 1.00 49.91 90 ASP 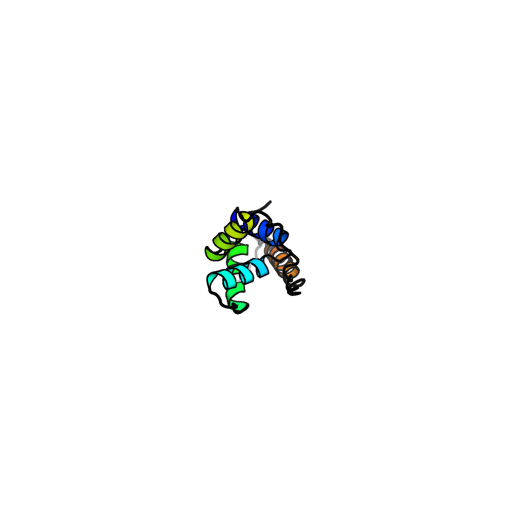A C 1
ATOM 721 O O . ASP A 1 90 ? 8.754 10.523 6.639 1.00 49.91 90 ASP A O 1
ATOM 725 N N . PHE A 1 91 ? 8.999 8.452 5.837 1.00 47.59 91 PHE A N 1
ATOM 726 C CA . PHE A 1 91 ? 9.321 8.909 4.484 1.00 47.59 91 PHE A CA 1
ATOM 727 C C . PHE A 1 91 ? 8.105 9.513 3.767 1.00 47.59 91 PHE A C 1
ATOM 729 O O . PHE A 1 91 ? 8.222 10.530 3.079 1.00 47.59 91 PHE A O 1
ATOM 736 N N . ILE A 1 92 ? 6.914 8.940 3.971 1.00 55.25 92 ILE A N 1
ATOM 737 C CA . ILE A 1 92 ? 5.661 9.478 3.415 1.00 55.25 92 ILE A CA 1
ATOM 738 C C . ILE A 1 92 ? 5.306 10.807 4.101 1.00 55.25 92 ILE A C 1
ATOM 740 O O . ILE A 1 92 ? 4.924 11.768 3.425 1.00 55.25 92 ILE A O 1
ATOM 744 N N . GLN A 1 93 ? 5.500 10.897 5.421 1.00 54.78 93 GLN A N 1
ATOM 745 C CA . GLN A 1 93 ? 5.294 12.124 6.195 1.00 54.78 93 GLN A CA 1
ATOM 746 C C . GLN A 1 93 ? 6.278 13.234 5.765 1.00 54.78 93 GLN A C 1
ATOM 748 O O . GLN A 1 93 ? 5.870 14.383 5.575 1.00 54.78 93 GLN A O 1
ATOM 753 N N . LEU A 1 94 ? 7.553 12.894 5.537 1.00 53.09 94 LEU A N 1
ATOM 754 C CA . LEU A 1 94 ? 8.596 13.819 5.079 1.00 53.09 94 LEU A CA 1
ATOM 755 C C . LEU A 1 94 ? 8.357 14.303 3.639 1.00 53.09 94 LEU A C 1
ATOM 757 O O . LEU A 1 94 ? 8.459 15.502 3.363 1.00 53.09 94 LEU A O 1
ATOM 761 N N . ALA A 1 95 ? 7.971 13.409 2.724 1.00 56.66 95 ALA A N 1
ATOM 762 C CA . ALA A 1 95 ? 7.636 13.773 1.347 1.00 56.66 95 ALA A CA 1
ATOM 763 C C . ALA A 1 95 ? 6.428 14.732 1.284 1.00 56.66 95 ALA A C 1
ATOM 765 O O . ALA A 1 95 ? 6.429 15.697 0.510 1.00 56.66 95 ALA A O 1
ATOM 766 N N . LEU A 1 96 ? 5.427 14.544 2.152 1.00 58.72 96 LEU A N 1
ATOM 767 C CA . LEU A 1 96 ? 4.283 15.454 2.259 1.00 58.72 96 LEU A CA 1
ATOM 768 C C . LEU A 1 96 ? 4.680 16.837 2.816 1.00 58.72 96 LEU A C 1
ATOM 770 O O . LEU A 1 96 ? 4.149 17.854 2.367 1.00 58.72 96 LE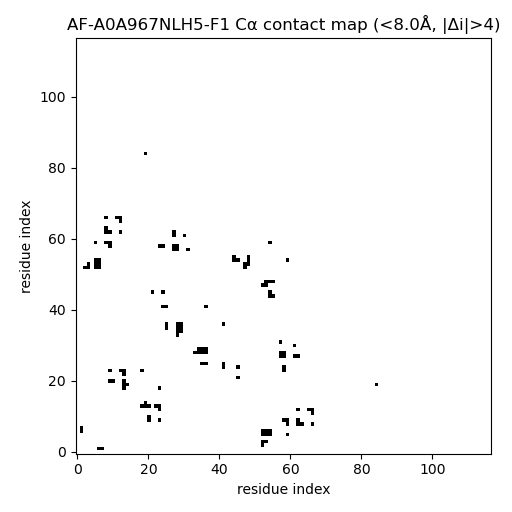U A O 1
ATOM 774 N N . GLN A 1 97 ? 5.644 16.903 3.740 1.00 55.75 97 GLN A N 1
ATOM 775 C CA . GLN A 1 97 ? 6.145 18.168 4.296 1.00 55.75 97 GLN A CA 1
ATOM 776 C C . GLN A 1 97 ? 7.017 18.966 3.312 1.00 55.75 97 GLN A C 1
ATOM 778 O O . GLN A 1 97 ? 6.962 20.199 3.303 1.00 55.75 97 GLN A O 1
ATOM 783 N N . LEU A 1 98 ? 7.793 18.297 2.453 1.00 55.34 98 LEU A N 1
ATOM 784 C CA . LEU A 1 98 ? 8.669 18.969 1.483 1.00 55.34 98 LEU A CA 1
ATOM 785 C C . LEU A 1 98 ? 7.895 19.595 0.311 1.00 55.34 98 LEU A C 1
ATOM 787 O O . LEU A 1 98 ? 8.284 20.654 -0.179 1.00 55.34 98 LEU A O 1
ATOM 791 N N . THR A 1 99 ? 6.761 19.015 -0.092 1.00 54.59 99 THR A N 1
ATOM 792 C CA . THR A 1 99 ? 5.903 19.600 -1.146 1.00 54.59 99 THR A CA 1
ATOM 793 C C . THR A 1 99 ? 5.095 20.818 -0.676 1.00 54.59 99 THR A C 1
ATOM 795 O O . THR A 1 99 ? 4.630 21.609 -1.498 1.00 54.59 99 THR A O 1
ATOM 798 N N . ALA A 1 100 ? 4.959 21.023 0.640 1.00 47.72 100 ALA A N 1
ATOM 799 C CA . ALA A 1 100 ? 4.218 22.145 1.221 1.00 47.72 100 ALA A CA 1
ATOM 800 C C . ALA A 1 100 ? 5.000 23.476 1.246 1.00 47.72 100 ALA A C 1
ATOM 802 O O . ALA A 1 100 ? 4.411 24.532 1.499 1.00 47.72 100 ALA A O 1
ATOM 803 N N . ARG A 1 101 ? 6.309 23.480 0.946 1.00 42.47 101 ARG A N 1
ATOM 804 C CA . ARG A 1 101 ? 7.092 24.720 0.812 1.00 42.47 101 ARG A CA 1
ATOM 805 C C . ARG A 1 101 ? 6.899 25.323 -0.581 1.00 42.47 101 ARG A C 1
ATOM 807 O O . ARG A 1 101 ? 7.746 25.185 -1.457 1.00 42.47 101 ARG A O 1
ATOM 814 N N . ARG A 1 102 ? 5.777 26.028 -0.786 1.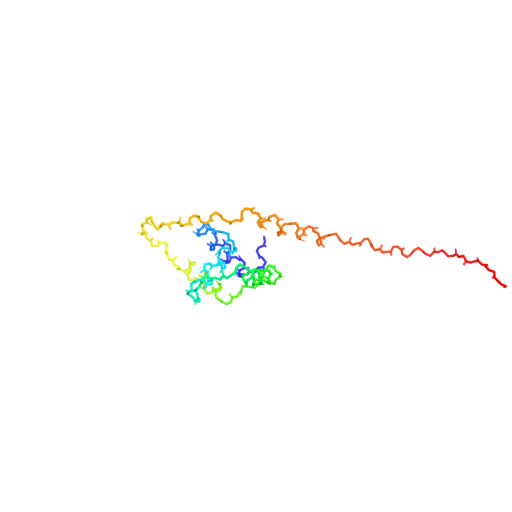00 44.50 102 ARG A N 1
ATOM 815 C CA . ARG A 1 102 ? 5.634 26.968 -1.914 1.00 44.50 102 ARG A CA 1
ATOM 816 C C . ARG A 1 102 ? 6.840 27.923 -1.907 1.00 44.50 102 ARG A C 1
ATOM 818 O O . ARG A 1 102 ? 7.040 28.585 -0.886 1.00 44.50 102 ARG A O 1
ATOM 825 N N . PRO A 1 103 ? 7.615 28.049 -2.998 1.00 42.16 103 PRO A N 1
ATOM 826 C CA . PRO A 1 103 ? 8.634 29.086 -3.065 1.00 42.16 103 PRO A CA 1
ATOM 827 C C . PRO A 1 103 ? 7.951 30.462 -2.983 1.00 42.16 103 PRO A C 1
ATOM 829 O O . PRO A 1 103 ? 6.840 30.631 -3.506 1.00 42.16 103 PRO A O 1
ATOM 832 N N . PRO A 1 104 ? 8.562 31.451 -2.307 1.00 40.53 104 PRO A N 1
ATOM 833 C CA . PRO A 1 104 ? 8.007 32.794 -2.255 1.00 40.53 104 PRO A CA 1
ATOM 834 C C . PRO A 1 104 ? 7.871 33.328 -3.683 1.00 40.53 104 PRO A C 1
ATOM 836 O O . PRO A 1 104 ? 8.796 33.224 -4.488 1.00 40.53 104 PRO A O 1
ATOM 839 N N . ARG A 1 105 ? 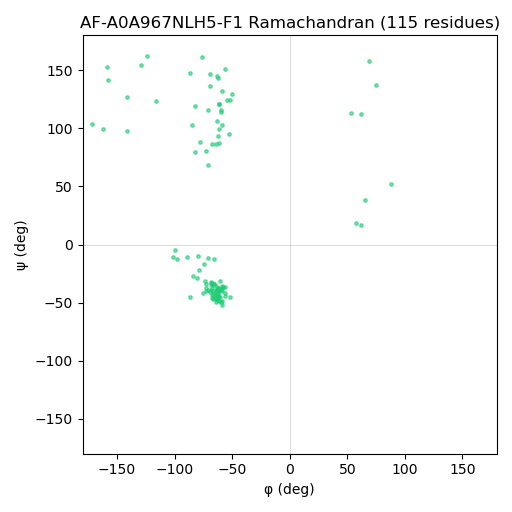6.694 33.886 -4.004 1.00 48.38 105 ARG A N 1
ATOM 840 C CA . ARG A 1 105 ? 6.464 34.583 -5.276 1.00 48.38 105 ARG A CA 1
ATOM 841 C C . ARG A 1 105 ? 7.597 35.598 -5.471 1.00 48.38 105 ARG A C 1
ATOM 843 O O . ARG A 1 105 ? 7.827 36.376 -4.539 1.00 48.38 105 ARG A O 1
ATOM 850 N N . PRO A 1 106 ? 8.280 35.638 -6.628 1.00 41.38 106 PRO A N 1
ATOM 851 C CA . PRO A 1 106 ? 9.238 36.698 -6.880 1.00 41.38 106 PRO A CA 1
ATOM 852 C C . PRO A 1 106 ? 8.476 38.024 -6.823 1.00 41.38 106 PRO A C 1
ATOM 854 O O . PRO A 1 106 ? 7.566 38.274 -7.616 1.00 41.38 106 PRO A O 1
ATOM 857 N N . ARG A 1 107 ? 8.795 38.854 -5.824 1.00 49.53 107 ARG A N 1
ATOM 858 C CA . ARG A 1 107 ? 8.373 40.253 -5.807 1.00 49.53 107 ARG A CA 1
ATOM 859 C C . ARG A 1 107 ? 9.037 40.897 -7.019 1.00 49.53 107 ARG A C 1
ATOM 861 O O . ARG A 1 107 ? 10.246 41.099 -7.007 1.00 49.53 107 ARG A O 1
ATOM 868 N N . LEU A 1 108 ? 8.255 41.177 -8.061 1.00 56.16 108 LEU A N 1
ATOM 869 C CA . LEU A 1 108 ? 8.641 42.080 -9.143 1.00 56.16 108 LEU A CA 1
ATOM 870 C C . LEU A 1 108 ? 8.879 43.464 -8.523 1.00 56.16 108 LEU A C 1
ATOM 872 O O . LEU A 1 108 ? 7.965 44.274 -8.400 1.00 56.16 108 LEU A O 1
ATOM 876 N N . LEU A 1 109 ? 10.105 43.695 -8.056 1.00 48.94 109 LEU A N 1
ATOM 877 C CA . LEU A 1 109 ? 10.594 45.011 -7.681 1.00 48.94 109 LEU A CA 1
ATOM 878 C C . LEU A 1 109 ? 11.114 45.679 -8.949 1.00 48.94 109 LEU A C 1
ATOM 880 O O . LEU A 1 109 ? 12.187 45.369 -9.457 1.00 48.94 109 LEU A O 1
ATOM 884 N N . ALA A 1 110 ? 10.295 46.588 -9.464 1.00 52.44 110 ALA A N 1
ATOM 885 C CA . ALA A 1 110 ? 10.716 47.621 -10.387 1.00 52.44 110 ALA A CA 1
ATOM 886 C C . ALA A 1 110 ? 11.754 48.531 -9.707 1.00 52.44 110 ALA A C 1
ATOM 888 O O . ALA A 1 110 ? 11.427 49.146 -8.695 1.00 52.44 110 ALA A O 1
ATOM 889 N N . HIS A 1 111 ? 12.965 48.634 -10.263 1.00 43.69 111 HIS A N 1
ATOM 890 C CA . HIS A 1 111 ? 13.863 49.802 -10.167 1.00 43.69 111 HIS A CA 1
ATOM 891 C C . HIS A 1 111 ? 15.064 49.586 -11.113 1.00 43.69 111 HIS A C 1
ATOM 893 O O . HIS A 1 111 ? 15.816 48.633 -10.958 1.00 43.69 111 HIS A O 1
ATOM 899 N N . THR A 1 112 ? 15.100 50.257 -12.270 1.00 56.88 112 THR A N 1
ATOM 900 C CA . THR A 1 112 ? 15.874 51.492 -12.549 1.00 56.88 112 THR A CA 1
ATOM 901 C C . THR A 1 112 ? 17.398 51.365 -12.418 1.00 56.88 112 THR A C 1
ATOM 903 O O . THR A 1 112 ? 17.912 51.319 -11.311 1.00 56.88 112 THR A O 1
ATOM 906 N N . HIS A 1 113 ? 18.097 51.470 -13.552 1.00 43.72 113 HIS A N 1
ATOM 907 C CA . HIS A 1 113 ? 19.449 52.034 -13.744 1.00 43.72 113 HIS A CA 1
ATOM 908 C C . HIS A 1 113 ? 19.547 52.305 -15.264 1.00 43.72 113 HIS A C 1
ATOM 910 O O . HIS A 1 113 ? 19.454 51.364 -16.038 1.00 43.72 113 HIS A O 1
ATOM 916 N N . ARG A 1 114 ? 19.362 53.518 -15.809 1.00 49.75 114 ARG A N 1
ATOM 917 C CA . ARG A 1 114 ? 20.177 54.756 -15.809 1.00 49.75 114 ARG A CA 1
ATOM 918 C C . ARG A 1 114 ? 21.637 54.561 -16.279 1.00 49.75 114 ARG A C 1
ATOM 920 O O . ARG A 1 114 ? 22.421 54.027 -15.505 1.00 49.75 114 ARG A O 1
ATOM 927 N N . LEU A 1 115 ? 21.947 55.169 -17.448 1.00 46.78 115 LEU A N 1
ATOM 928 C CA . LEU A 1 115 ? 23.258 55.655 -17.969 1.00 46.78 115 LEU A CA 1
ATOM 929 C C . LEU A 1 115 ? 24.241 54.559 -18.463 1.00 46.78 115 LEU A C 1
ATOM 931 O O . LEU A 1 115 ? 24.359 53.540 -17.805 1.00 46.78 115 LEU A O 1
ATOM 935 N N . LEU A 1 116 ? 24.978 54.634 -19.586 1.00 43.62 116 LEU A N 1
ATOM 936 C CA . LEU A 1 116 ? 25.486 55.713 -20.456 1.00 43.62 116 LEU A CA 1
ATOM 937 C C . LEU A 1 116 ? 25.807 55.158 -21.867 1.00 43.62 116 LEU A C 1
ATOM 939 O O . LEU A 1 116 ? 26.399 54.084 -21.963 1.00 43.62 116 LEU A O 1
ATOM 943 N N . ALA A 1 117 ? 25.511 55.936 -22.912 1.00 43.88 117 ALA A N 1
ATOM 944 C CA . ALA A 1 117 ? 26.339 56.141 -24.107 1.00 43.88 117 ALA A CA 1
ATOM 945 C C . ALA A 1 117 ? 25.923 57.474 -24.743 1.00 43.88 117 ALA A C 1
ATOM 947 O O . ALA A 1 117 ? 24.694 57.711 -24.808 1.00 43.88 117 ALA A O 1
#

Solvent-accessible surface area (backbone atoms only — not comparable to full-atom values): 7464 Å² total; per-residue (Å²): 134,75,89,26,74,49,49,45,43,42,50,54,42,12,64,75,70,74,45,51,64,69,51,47,48,54,52,20,43,27,72,71,70,76,41,86,76,56,66,74,64,50,46,58,56,50,52,51,20,73,75,67,42,50,63,57,71,56,42,54,51,40,32,51,53,64,68,69,50,70,87,70,94,67,75,88,70,80,75,77,80,73,88,73,66,89,69,54,62,58,53,58,55,49,54,58,57,62,71,65,64,71,75,79,76,81,77,86,73,87,76,91,82,83,90,89,134

Radius of gyration: 22.52 Å; Cα contacts (8 Å, |Δi|>4): 68; chains: 1; bounding box: 43×77×40 Å

Secondary structure (DSSP, 8-state):
--SSHHHHHHHHHHHHHT--HHHHHHHHHHHHHSSPPPHHHHHHHHHHHHHHS---HHHHHHHHHHHHS----------------SSHHHHHHHHHHHHT-PPPP------------

Sequence (117 aa):
MYRSEDTKAILLTAERLGMSEFEVFSAAYRAWFHERAATASLERYFVAYLFNGRAPFWVRHFTRSTLLEEPASEGPVARGTVNACAEIVDFIQLALQLTARRPPRPRLLAHTHRLLA